Protein AF-A0A6G8I4I3-F1 (afdb_monomer_lite)

pLDDT: mean 79.49, std 13.38, range [45.28, 94.44]

Foldseek 3Di:
DDDDDDPPPPQCQPPVCPVVLVVLVVVLVVLCCLCDPPNVVVLVVDDPVVVVVSVVVNVVSVVVNVVSRD

Sequence (70 aa):
MEAKPKKKEAFCVPVDNYDLLTAKASQLRALLILISGPGYENFTELSPEDQDRILWLATELSNEVHTLLN

Secondary structure (DSSP, 8-state):
--------------HHHHHHHHHHHHHHHHHHHHHSSTTHHHHHHS-HHHHHHHHHHHHHHHHHHHHHH-

Radius of gyration: 17.06 Å; chains: 1; bounding box: 31×43×35 Å

Structure (mmCIF, N/CA/C/O backbone):
data_AF-A0A6G8I4I3-F1
#
_entry.id   AF-A0A6G8I4I3-F1
#
loop_
_atom_site.group_PDB
_atom_site.id
_atom_site.type_symbol
_atom_site.label_atom_id
_atom_site.label_alt_id
_atom_site.label_comp_id
_atom_site.label_asym_id
_atom_site.label_entity_id
_atom_site.label_seq_id
_atom_site.pdbx_PDB_ins_code
_atom_site.Cartn_x
_atom_site.Cartn_y
_atom_site.Cartn_z
_atom_site.occupancy
_atom_site.B_iso_or_equiv
_atom_site.auth_seq_id
_atom_site.auth_comp_id
_atom_site.auth_asym_id
_atom_site.auth_atom_id
_atom_site.pdbx_PDB_model_num
ATOM 1 N N . MET A 1 1 ? 14.047 -38.116 -18.314 1.00 47.75 1 MET A N 1
ATOM 2 C CA . MET A 1 1 ? 13.343 -36.851 -18.610 1.00 47.75 1 MET A CA 1
ATOM 3 C C . MET A 1 1 ? 13.963 -35.778 -17.734 1.00 47.75 1 MET A C 1
ATOM 5 O O . MET A 1 1 ? 13.637 -35.700 -16.559 1.00 47.75 1 MET A O 1
ATOM 9 N N . GLU A 1 2 ? 14.938 -35.041 -18.260 1.00 45.28 2 GLU A N 1
ATOM 10 C CA . GLU A 1 2 ? 15.594 -33.956 -17.524 1.00 45.28 2 GLU A CA 1
ATOM 11 C C . GLU A 1 2 ? 14.680 -32.726 -17.519 1.00 45.28 2 GLU A C 1
ATOM 13 O O . GLU A 1 2 ? 14.291 -32.214 -18.571 1.00 45.28 2 GLU A O 1
ATOM 18 N N . ALA A 1 3 ? 14.284 -32.280 -16.327 1.00 55.28 3 ALA A N 1
ATOM 19 C CA . ALA A 1 3 ? 13.492 -31.073 -16.156 1.00 55.28 3 ALA A CA 1
ATOM 20 C C . ALA A 1 3 ? 14.360 -29.855 -16.508 1.00 55.28 3 ALA A C 1
ATOM 22 O O . ALA A 1 3 ? 15.329 -29.551 -15.814 1.00 55.28 3 ALA A O 1
ATOM 23 N N . LYS A 1 4 ? 14.020 -29.163 -17.603 1.00 60.34 4 LYS A N 1
ATOM 24 C CA . LYS A 1 4 ? 14.679 -27.911 -17.999 1.00 60.34 4 LYS A CA 1
ATOM 25 C C . LYS A 1 4 ? 14.587 -26.899 -16.844 1.00 60.34 4 LYS A C 1
ATOM 27 O O . LYS A 1 4 ? 13.497 -26.727 -16.293 1.00 60.34 4 LYS A O 1
ATOM 32 N N . PRO A 1 5 ? 15.684 -26.211 -16.482 1.00 55.56 5 PRO A N 1
ATOM 33 C CA . PRO A 1 5 ? 15.655 -25.225 -15.411 1.00 55.56 5 PRO A CA 1
ATOM 34 C C . PRO A 1 5 ? 14.702 -24.090 -15.798 1.00 55.56 5 PRO A C 1
ATOM 36 O O . PRO A 1 5 ? 14.830 -23.499 -16.873 1.00 55.56 5 PRO A O 1
ATOM 39 N N . LYS A 1 6 ? 13.723 -23.800 -14.930 1.00 57.72 6 LYS A N 1
ATOM 40 C CA . LYS A 1 6 ? 12.846 -22.630 -15.061 1.00 57.72 6 LYS A CA 1
ATOM 41 C C . LYS A 1 6 ? 13.739 -21.390 -15.143 1.00 57.72 6 LYS A C 1
ATOM 43 O O . LYS A 1 6 ? 14.474 -21.107 -14.196 1.00 57.72 6 LYS A O 1
ATOM 48 N N . LYS A 1 7 ? 13.709 -20.686 -16.281 1.00 57.31 7 LYS A N 1
ATOM 49 C CA . LYS A 1 7 ? 14.343 -19.371 -16.426 1.00 57.31 7 LYS A CA 1
ATOM 50 C C . LYS A 1 7 ? 13.832 -18.505 -15.277 1.00 57.31 7 LYS A C 1
ATOM 52 O O . LYS A 1 7 ? 12.630 -18.293 -15.172 1.00 57.31 7 LYS A O 1
ATOM 57 N N . LYS A 1 8 ? 14.734 -18.059 -14.401 1.00 56.88 8 LYS A N 1
ATOM 58 C CA . LYS A 1 8 ? 14.434 -16.964 -13.481 1.00 56.88 8 LYS A CA 1
ATOM 59 C C . LYS A 1 8 ? 14.211 -15.758 -14.378 1.00 56.88 8 LYS A C 1
ATOM 61 O O . LYS A 1 8 ? 15.166 -15.300 -15.003 1.00 56.88 8 LYS A O 1
ATOM 66 N N . GLU A 1 9 ? 12.962 -15.341 -14.534 1.00 56.94 9 GLU A N 1
ATOM 67 C CA . GLU A 1 9 ? 12.658 -14.053 -15.141 1.00 56.94 9 GLU A CA 1
ATOM 68 C C . GLU A 1 9 ? 13.424 -13.028 -14.314 1.00 56.94 9 GLU A C 1
ATOM 70 O O . GLU A 1 9 ? 13.232 -12.901 -13.103 1.00 56.94 9 GLU A O 1
ATOM 75 N N . ALA A 1 10 ? 14.449 -12.442 -14.929 1.00 55.84 10 ALA A N 1
ATOM 76 C CA . ALA A 1 10 ? 15.185 -11.379 -14.289 1.00 55.84 10 ALA A CA 1
ATOM 77 C C . ALA A 1 10 ? 14.168 -10.262 -14.064 1.00 55.84 10 ALA A C 1
ATOM 79 O O . ALA A 1 10 ? 13.554 -9.816 -15.031 1.00 55.84 10 ALA A O 1
ATOM 80 N N . PHE A 1 11 ? 13.981 -9.858 -12.806 1.00 55.94 11 PHE A N 1
ATOM 81 C CA . PHE A 1 11 ? 13.263 -8.640 -12.440 1.00 55.94 11 PHE A CA 1
ATOM 82 C C . PHE A 1 11 ? 14.014 -7.462 -13.071 1.00 55.94 11 PHE A C 1
ATOM 84 O O . PHE A 1 11 ? 14.907 -6.874 -12.466 1.00 55.94 11 PHE A O 1
ATOM 91 N N . CYS A 1 12 ? 13.737 -7.203 -14.344 1.00 54.41 12 CYS A N 1
ATOM 92 C CA . CYS A 1 12 ? 14.350 -6.146 -15.122 1.00 54.41 12 CYS A CA 1
ATOM 93 C C . CYS A 1 12 ? 13.349 -5.003 -15.153 1.00 54.41 12 CYS A C 1
ATOM 95 O O . CYS A 1 12 ? 12.542 -4.893 -16.070 1.00 54.41 12 CYS A O 1
ATOM 97 N N . VAL A 1 13 ? 13.368 -4.191 -14.101 1.00 60.44 13 VAL A N 1
ATOM 98 C CA . VAL A 1 13 ? 12.611 -2.943 -14.088 1.00 60.44 13 VAL A CA 1
ATOM 99 C C . VAL A 1 13 ? 13.343 -1.982 -15.025 1.00 60.44 13 VAL A C 1
ATOM 101 O O . VAL A 1 13 ? 14.547 -1.775 -14.834 1.00 60.44 13 VAL A O 1
ATOM 104 N N . PRO A 1 14 ? 12.673 -1.408 -16.041 1.00 65.69 14 PRO A N 1
ATOM 105 C CA . PRO A 1 14 ? 13.262 -0.364 -16.871 1.00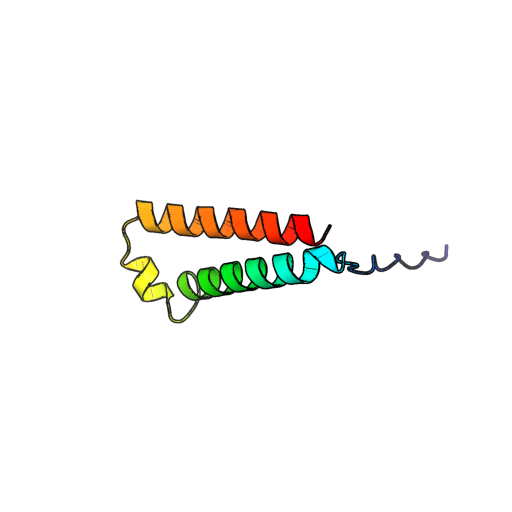 65.69 14 PRO A CA 1
ATOM 106 C C . PRO A 1 14 ? 13.838 0.739 -15.977 1.00 65.69 14 PRO A C 1
ATOM 108 O O . PRO A 1 14 ? 13.179 1.154 -15.026 1.00 65.69 14 PRO A O 1
ATOM 111 N N . VAL A 1 15 ? 15.055 1.213 -16.261 1.00 64.38 15 VAL A N 1
ATOM 112 C CA . VAL A 1 15 ? 15.737 2.226 -15.426 1.00 64.38 15 VAL A CA 1
ATOM 113 C C . VAL A 1 15 ? 14.866 3.475 -15.247 1.00 64.38 15 VAL A C 1
ATOM 115 O O . VAL A 1 15 ? 14.790 4.006 -14.143 1.00 64.38 15 VAL A O 1
ATOM 118 N N . ASP A 1 16 ? 14.122 3.862 -16.284 1.00 67.31 16 ASP A N 1
ATOM 119 C CA . ASP A 1 16 ? 13.186 4.995 -16.261 1.00 67.31 16 ASP A CA 1
ATOM 120 C C . ASP A 1 16 ? 12.017 4.806 -15.274 1.00 67.31 16 ASP A C 1
ATOM 122 O O . ASP A 1 16 ? 11.456 5.774 -14.764 1.00 67.31 16 ASP A O 1
ATOM 126 N N . ASN A 1 17 ? 11.673 3.555 -14.953 1.00 70.50 17 ASN A N 1
ATOM 127 C CA . ASN A 1 17 ? 10.607 3.204 -14.016 1.00 70.50 17 ASN A CA 1
ATOM 128 C C . ASN A 1 17 ? 11.131 2.919 -12.604 1.00 70.50 17 ASN A C 1
ATOM 130 O O . ASN A 1 17 ? 10.326 2.728 -11.695 1.00 70.50 17 ASN A O 1
ATOM 134 N N . TYR A 1 18 ? 12.451 2.893 -12.391 1.00 77.62 18 TYR A N 1
ATOM 135 C CA . TYR A 1 18 ? 13.039 2.543 -11.097 1.00 77.62 18 TYR A CA 1
ATOM 136 C C . TYR A 1 18 ? 12.757 3.605 -10.026 1.00 77.62 18 TYR A C 1
ATOM 138 O O . TYR A 1 18 ? 12.403 3.265 -8.894 1.00 77.62 18 TYR A O 1
ATOM 146 N N . ASP A 1 19 ? 12.837 4.888 -10.389 1.00 80.94 19 ASP A N 1
ATOM 147 C CA . ASP A 1 19 ? 12.492 5.999 -9.494 1.00 80.94 19 ASP A CA 1
ATOM 148 C C . ASP A 1 19 ? 10.999 5.990 -9.147 1.00 80.94 19 ASP A C 1
ATOM 150 O O . ASP A 1 19 ? 10.621 6.114 -7.978 1.00 80.94 19 ASP A O 1
ATOM 154 N N . LEU A 1 20 ? 10.141 5.765 -10.148 1.00 81.75 20 LEU A N 1
ATOM 155 C CA . LEU A 1 20 ? 8.693 5.698 -9.954 1.00 81.75 20 LEU A CA 1
ATOM 156 C C . LEU A 1 20 ? 8.300 4.496 -9.086 1.00 81.75 20 LEU A C 1
ATOM 158 O O . LEU A 1 20 ? 7.529 4.645 -8.139 1.00 81.75 20 LEU A O 1
ATOM 162 N N . LEU A 1 21 ? 8.877 3.325 -9.357 1.00 83.56 21 LEU A N 1
ATOM 163 C CA . LEU A 1 21 ? 8.688 2.115 -8.564 1.00 83.56 21 LEU A CA 1
ATOM 164 C C . LEU A 1 21 ? 9.140 2.331 -7.120 1.00 83.56 21 LEU A C 1
ATOM 166 O O . LEU A 1 21 ? 8.415 1.978 -6.194 1.00 83.56 21 LEU A O 1
ATOM 170 N N . THR A 1 22 ? 10.307 2.943 -6.912 1.00 85.81 22 THR A N 1
ATOM 171 C CA . THR A 1 22 ? 10.837 3.225 -5.570 1.00 85.81 22 THR A CA 1
ATOM 172 C C . THR A 1 22 ? 9.925 4.183 -4.805 1.00 85.81 22 THR A C 1
ATOM 174 O O . THR A 1 22 ? 9.627 3.950 -3.629 1.00 85.81 22 THR A O 1
ATOM 177 N N . ALA A 1 23 ? 9.427 5.233 -5.465 1.00 86.62 23 ALA A N 1
ATOM 178 C CA . ALA A 1 23 ? 8.487 6.177 -4.872 1.00 86.62 23 ALA A CA 1
ATOM 179 C C . ALA A 1 23 ? 7.166 5.494 -4.480 1.00 86.62 23 ALA A C 1
ATOM 181 O O . ALA A 1 23 ? 6.710 5.636 -3.343 1.00 86.62 23 ALA A O 1
ATOM 182 N N . LYS A 1 24 ? 6.581 4.698 -5.383 1.00 86.25 24 LYS A N 1
ATOM 183 C CA . LYS A 1 24 ? 5.316 3.982 -5.153 1.00 86.25 24 LYS A CA 1
ATOM 184 C C . LYS A 1 24 ? 5.449 2.882 -4.101 1.00 86.25 24 LYS A C 1
ATOM 186 O O . LYS A 1 24 ? 4.611 2.787 -3.208 1.00 86.25 24 LYS A O 1
ATOM 191 N N . ALA A 1 25 ? 6.544 2.126 -4.113 1.00 86.81 25 ALA A N 1
ATOM 192 C CA . ALA A 1 25 ? 6.842 1.131 -3.086 1.00 86.81 25 ALA A CA 1
ATOM 193 C C . ALA A 1 25 ? 7.041 1.773 -1.703 1.00 86.81 25 ALA A C 1
ATOM 195 O O . ALA A 1 25 ? 6.604 1.220 -0.694 1.00 86.81 25 ALA A O 1
ATOM 196 N N . SER A 1 26 ? 7.647 2.964 -1.642 1.00 87.75 26 SER A N 1
ATOM 197 C CA . SER A 1 26 ? 7.795 3.721 -0.392 1.00 87.75 26 SER A CA 1
ATOM 198 C C . SER A 1 26 ? 6.448 4.216 0.146 1.00 87.75 26 SER A C 1
ATOM 200 O O . SER A 1 26 ? 6.199 4.107 1.347 1.00 87.75 26 SER A O 1
ATOM 202 N N . GLN A 1 27 ? 5.559 4.699 -0.732 1.00 88.19 27 GLN A N 1
ATOM 203 C CA . GLN A 1 27 ? 4.187 5.090 -0.373 1.00 88.19 27 GLN A CA 1
ATOM 204 C C . GLN A 1 27 ? 3.379 3.894 0.138 1.00 88.19 27 GLN A C 1
ATOM 206 O O . GLN A 1 27 ? 2.771 3.973 1.206 1.00 88.19 27 GLN A O 1
ATOM 211 N N . LEU A 1 28 ? 3.446 2.761 -0.567 1.00 88.81 28 LEU A N 1
ATOM 212 C CA . LEU A 1 28 ? 2.815 1.516 -0.139 1.00 88.81 28 LEU A CA 1
ATOM 213 C C . LEU A 1 28 ? 3.347 1.071 1.226 1.00 88.81 28 LEU A C 1
ATOM 215 O O . LEU A 1 28 ? 2.567 0.738 2.108 1.00 88.81 28 LEU A O 1
ATOM 219 N N . ARG A 1 29 ? 4.666 1.121 1.446 1.00 87.75 29 ARG A N 1
ATOM 220 C CA . ARG A 1 29 ? 5.271 0.764 2.736 1.00 87.75 29 ARG A CA 1
ATOM 221 C C . ARG A 1 29 ? 4.772 1.652 3.876 1.00 87.75 29 ARG A C 1
ATOM 223 O O . ARG A 1 29 ? 4.510 1.137 4.957 1.00 87.75 29 ARG A O 1
ATOM 230 N N . ALA A 1 30 ? 4.649 2.959 3.658 1.00 87.44 30 ALA A N 1
ATOM 231 C CA . ALA A 1 30 ? 4.121 3.873 4.668 1.00 87.44 30 ALA A CA 1
ATOM 232 C C . ALA A 1 30 ? 2.659 3.545 5.023 1.00 87.44 30 ALA A C 1
ATOM 234 O O . ALA A 1 30 ? 2.320 3.475 6.203 1.00 87.44 30 ALA A O 1
ATOM 235 N N . LEU A 1 31 ? 1.825 3.260 4.017 1.00 87.19 31 LEU A N 1
ATOM 236 C CA . LEU A 1 31 ? 0.442 2.815 4.217 1.00 87.19 31 LEU A CA 1
ATOM 237 C C . LEU A 1 31 ? 0.363 1.466 4.932 1.00 87.19 31 LEU A C 1
ATOM 239 O O . LEU A 1 31 ? -0.435 1.308 5.849 1.00 87.19 31 LEU A O 1
ATOM 243 N N . LEU A 1 32 ? 1.233 0.519 4.581 1.00 87.50 32 LEU A N 1
ATOM 244 C CA . LEU A 1 32 ? 1.321 -0.767 5.267 1.00 87.50 32 LEU A CA 1
ATOM 245 C C . LEU A 1 32 ? 1.692 -0.598 6.744 1.00 87.50 32 LEU A C 1
ATOM 247 O O . LEU A 1 32 ? 1.122 -1.284 7.578 1.00 87.50 32 LEU A O 1
ATOM 251 N N . ILE A 1 33 ? 2.586 0.331 7.091 1.00 87.19 33 ILE A N 1
ATOM 252 C CA . ILE A 1 33 ? 2.937 0.632 8.493 1.00 87.19 33 ILE A CA 1
ATOM 253 C C . ILE A 1 33 ? 1.757 1.258 9.255 1.00 87.19 33 ILE A C 1
ATOM 255 O O . ILE A 1 33 ? 1.604 1.032 10.459 1.00 87.19 33 ILE A O 1
ATOM 259 N N . LEU A 1 34 ? 0.924 2.040 8.561 1.00 84.44 34 LEU A N 1
ATOM 260 C CA . LEU A 1 34 ? -0.291 2.621 9.127 1.00 84.44 34 LEU A CA 1
ATOM 261 C C . LEU A 1 34 ? -1.339 1.541 9.430 1.00 84.44 34 LEU A C 1
ATOM 263 O O . LEU A 1 34 ? -1.910 1.548 10.511 1.00 84.44 34 LEU A O 1
ATOM 267 N N . ILE A 1 35 ? -1.560 0.591 8.517 1.00 85.88 35 ILE A N 1
ATOM 268 C CA . ILE A 1 35 ? -2.559 -0.480 8.700 1.00 85.88 35 ILE A CA 1
ATOM 269 C C . ILE A 1 35 ? -2.014 -1.708 9.443 1.00 85.88 35 ILE A C 1
ATOM 271 O O . ILE A 1 35 ? -2.778 -2.581 9.840 1.00 85.88 35 ILE A O 1
ATOM 275 N N . SER A 1 36 ? -0.695 -1.830 9.590 1.00 77.94 36 SER A N 1
ATOM 276 C CA . SER A 1 36 ? -0.042 -2.958 10.251 1.00 77.94 36 SER A CA 1
ATOM 277 C C . SER A 1 36 ? 1.211 -2.482 10.986 1.00 77.94 36 SER A C 1
ATOM 279 O O . SER A 1 36 ? 2.197 -2.059 10.387 1.00 77.94 36 SER A O 1
ATOM 281 N N . GLY A 1 37 ? 1.174 -2.529 12.318 1.00 78.00 37 GLY A N 1
ATOM 282 C CA . GLY A 1 37 ? 2.279 -2.088 13.170 1.00 78.00 37 GLY A CA 1
ATOM 283 C C . GLY A 1 37 ? 1.913 -0.880 14.040 1.00 78.00 37 GLY A C 1
ATOM 284 O O . GLY A 1 37 ? 0.776 -0.801 14.496 1.00 78.00 37 GLY A O 1
ATOM 285 N N . PRO A 1 38 ? 2.850 0.054 14.305 1.00 78.19 38 PRO A N 1
ATOM 286 C CA . PRO A 1 38 ? 2.650 1.132 15.280 1.00 78.19 38 PRO A CA 1
ATOM 287 C C . PRO A 1 38 ? 1.498 2.084 14.944 1.00 78.19 38 PRO A C 1
ATOM 289 O O . PRO A 1 38 ? 0.979 2.748 15.831 1.00 78.19 38 PRO A O 1
ATOM 292 N N . GLY A 1 39 ? 1.118 2.182 13.666 1.00 79.31 39 GLY A N 1
ATOM 293 C CA . GLY A 1 39 ? -0.002 3.013 13.228 1.00 79.31 39 GLY A CA 1
ATOM 294 C C . GLY A 1 39 ? -1.365 2.333 13.335 1.00 79.31 39 GLY A C 1
ATOM 295 O O . GLY A 1 39 ? -2.370 3.011 13.146 1.00 79.31 39 GLY A O 1
ATOM 296 N N . TYR A 1 40 ? -1.415 1.032 13.648 1.00 85.56 40 TYR A N 1
ATOM 297 C CA . TYR A 1 40 ? -2.656 0.261 13.608 1.00 85.56 40 TYR A CA 1
ATOM 298 C C . TYR A 1 40 ? -3.685 0.747 14.629 1.00 85.56 40 TYR A C 1
ATOM 300 O O . TYR A 1 40 ? -4.864 0.812 14.306 1.00 85.56 40 TYR A O 1
ATOM 308 N N . GLU A 1 41 ? -3.249 1.149 15.826 1.00 86.69 41 GLU A N 1
ATOM 309 C CA . GLU A 1 41 ? -4.146 1.734 16.831 1.00 86.69 41 GLU A CA 1
ATOM 310 C C . GLU A 1 41 ? -4.839 2.984 16.268 1.00 86.69 41 GLU A C 1
ATOM 312 O O . GLU A 1 41 ? -6.067 3.035 16.227 1.00 86.69 41 GLU A O 1
ATOM 317 N N . ASN A 1 42 ? -4.069 3.909 15.681 1.00 85.12 42 ASN A N 1
ATOM 318 C CA . ASN A 1 42 ? -4.620 5.094 15.014 1.00 85.12 42 ASN A C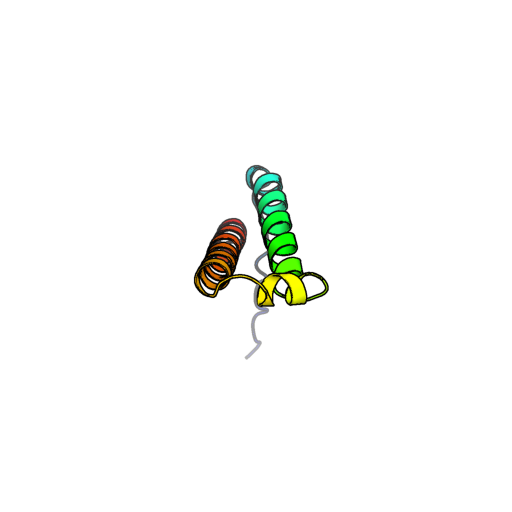A 1
ATOM 319 C C . ASN A 1 42 ? -5.557 4.719 13.859 1.00 85.12 42 ASN A C 1
ATOM 321 O O . ASN A 1 42 ? -6.578 5.367 13.667 1.00 85.12 42 ASN A O 1
ATOM 325 N N . PHE A 1 43 ? -5.228 3.681 13.084 1.00 86.94 43 PHE A N 1
ATOM 326 C CA . PHE A 1 43 ? -6.079 3.197 11.997 1.00 86.94 43 PHE A CA 1
ATOM 327 C C . PHE A 1 43 ? -7.419 2.656 12.516 1.00 86.94 43 PHE A C 1
ATOM 329 O O . PHE A 1 43 ? -8.459 2.951 11.934 1.00 86.94 43 PHE A O 1
ATOM 336 N N . THR A 1 44 ? -7.420 1.918 13.629 1.00 88.38 44 THR A N 1
ATOM 337 C CA . THR A 1 44 ? -8.653 1.390 14.234 1.00 88.38 44 THR A CA 1
ATOM 338 C C . THR A 1 44 ? -9.533 2.463 14.871 1.00 88.38 44 THR A C 1
ATOM 340 O O . THR A 1 44 ? -10.737 2.254 15.003 1.00 88.38 44 THR A O 1
ATOM 343 N N . GLU A 1 45 ? -8.957 3.613 15.231 1.00 91.56 45 GLU A N 1
ATOM 344 C CA . GLU A 1 45 ? -9.691 4.782 15.729 1.00 91.56 45 GLU A CA 1
ATOM 345 C C . GLU A 1 45 ? -10.367 5.595 14.612 1.00 91.56 45 GLU A C 1
ATOM 347 O O . GLU A 1 45 ? -11.235 6.425 14.890 1.00 91.56 45 GLU A O 1
ATOM 352 N N . LEU A 1 46 ? -10.005 5.360 13.345 1.00 90.00 46 LEU A N 1
ATOM 353 C CA . LEU A 1 46 ? -10.643 6.013 12.203 1.00 90.00 46 LEU A CA 1
ATOM 354 C C . LEU A 1 46 ? -12.062 5.493 11.969 1.00 90.00 46 LEU A C 1
ATOM 356 O O . LEU A 1 46 ? -12.422 4.377 12.350 1.00 90.00 46 LEU A O 1
ATOM 360 N N . SER A 1 47 ? -12.857 6.296 11.260 1.00 94.12 47 SER A N 1
ATOM 361 C CA . SER A 1 47 ? -14.178 5.873 10.807 1.00 94.12 47 SER A CA 1
ATOM 362 C C . SER A 1 47 ? -14.072 4.650 9.877 1.00 94.12 47 SER A C 1
ATOM 364 O O . SER A 1 47 ? -13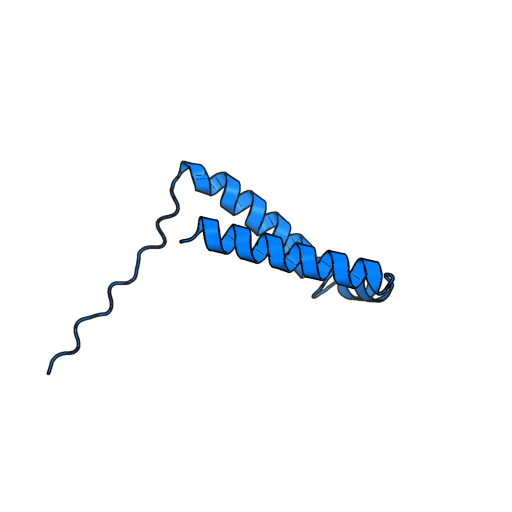.081 4.518 9.151 1.00 94.12 47 SER A O 1
ATOM 366 N N . PRO A 1 48 ? -15.087 3.768 9.832 1.00 91.38 48 PRO A N 1
ATOM 367 C CA . PRO A 1 48 ? -15.095 2.637 8.904 1.00 91.38 48 PRO A CA 1
ATOM 368 C C . PRO A 1 48 ? -14.912 3.060 7.438 1.00 91.38 48 PRO A C 1
ATOM 370 O O . PRO A 1 48 ? -14.272 2.351 6.670 1.00 91.38 48 PRO A O 1
ATOM 373 N N . GLU A 1 49 ? -15.433 4.231 7.059 1.00 94.44 49 GLU A N 1
ATOM 374 C CA . GLU A 1 49 ? -15.274 4.793 5.712 1.00 94.44 49 GLU A CA 1
ATOM 375 C C . GLU A 1 49 ? -13.819 5.175 5.414 1.00 94.44 49 GLU A C 1
ATOM 377 O O . GLU A 1 49 ? -13.327 4.944 4.311 1.00 94.44 49 GLU A O 1
ATOM 382 N N . ASP A 1 50 ? -13.108 5.741 6.389 1.00 90.19 50 ASP A N 1
ATOM 383 C CA . ASP A 1 50 ? -11.702 6.110 6.220 1.00 90.19 50 ASP A CA 1
ATOM 384 C C . ASP A 1 50 ? -10.787 4.882 6.253 1.00 90.19 50 ASP A C 1
ATOM 386 O O . ASP A 1 50 ? -9.819 4.819 5.494 1.00 90.19 50 ASP A O 1
ATOM 390 N N . GLN A 1 51 ? -11.125 3.873 7.062 1.00 91.06 51 GLN A N 1
ATOM 391 C CA . GLN A 1 51 ? -10.445 2.578 7.038 1.00 91.06 51 GLN A CA 1
ATOM 392 C C . GLN A 1 51 ? -10.563 1.919 5.658 1.00 91.06 51 GLN A C 1
ATOM 394 O O . GLN A 1 51 ? -9.554 1.495 5.091 1.00 91.06 51 GLN A O 1
ATOM 399 N N . ASP A 1 52 ? -11.770 1.894 5.087 1.00 92.94 52 ASP A N 1
ATOM 400 C CA . ASP A 1 52 ? -12.028 1.333 3.759 1.00 92.94 52 ASP A CA 1
ATOM 401 C C . ASP A 1 52 ? -11.264 2.092 2.661 1.00 92.94 52 ASP A C 1
ATOM 403 O O . ASP A 1 52 ? -10.570 1.479 1.850 1.00 92.94 52 ASP A O 1
ATOM 407 N N . ARG A 1 53 ? -11.265 3.433 2.700 1.00 91.88 53 ARG A N 1
ATOM 408 C CA . ARG A 1 53 ? -10.483 4.270 1.768 1.00 91.88 53 ARG A CA 1
ATOM 409 C C . ARG A 1 53 ? -8.987 3.983 1.824 1.00 91.88 53 ARG A C 1
ATOM 411 O O . ARG A 1 53 ? -8.335 3.924 0.783 1.00 91.88 53 ARG A O 1
ATOM 418 N N . ILE A 1 54 ? -8.429 3.819 3.022 1.00 89.94 54 ILE A N 1
ATOM 419 C CA . ILE A 1 54 ? -7.004 3.522 3.208 1.00 89.94 54 ILE A CA 1
ATOM 420 C C . ILE A 1 54 ? -6.667 2.128 2.664 1.00 89.94 54 ILE A C 1
ATOM 422 O O . ILE A 1 54 ? -5.650 1.967 1.987 1.00 89.94 54 ILE A O 1
ATOM 426 N N . LEU A 1 55 ? -7.515 1.128 2.921 1.00 91.19 55 LEU A N 1
ATOM 427 C CA . LEU A 1 55 ? -7.336 -0.229 2.393 1.00 91.19 55 LEU A CA 1
ATOM 428 C C . LEU A 1 55 ? -7.468 -0.269 0.866 1.00 91.19 55 LEU A C 1
ATOM 430 O O . LEU A 1 55 ? -6.693 -0.953 0.188 1.00 91.19 55 LEU A O 1
ATOM 434 N N . TRP A 1 56 ? -8.402 0.503 0.315 1.00 93.12 56 TRP A N 1
ATOM 435 C CA . TRP A 1 56 ? -8.553 0.674 -1.124 1.00 93.12 56 TRP A CA 1
ATOM 436 C C . TRP A 1 56 ? -7.301 1.307 -1.745 1.00 93.12 56 TRP A C 1
ATOM 438 O O . TRP A 1 56 ? -6.733 0.743 -2.680 1.00 93.12 56 TRP A O 1
ATOM 448 N N . LEU A 1 57 ? -6.783 2.391 -1.157 1.00 90.50 57 LEU A N 1
ATOM 449 C CA . LEU A 1 57 ? -5.554 3.048 -1.613 1.00 90.50 57 LEU A CA 1
ATOM 450 C C . LEU A 1 57 ? -4.329 2.121 -1.537 1.00 90.50 57 LEU A C 1
ATOM 452 O O . LEU A 1 57 ? -3.493 2.111 -2.442 1.00 90.50 57 LEU A O 1
ATOM 456 N N . ALA A 1 58 ? -4.216 1.316 -0.477 1.00 90.50 58 ALA A N 1
ATOM 457 C CA . ALA A 1 58 ? -3.157 0.314 -0.357 1.00 90.50 58 ALA A CA 1
ATOM 458 C C . ALA A 1 58 ? -3.247 -0.744 -1.472 1.00 90.50 58 ALA A C 1
ATOM 460 O O . ALA A 1 58 ? -2.222 -1.169 -2.009 1.00 90.50 58 ALA A O 1
ATOM 461 N N . THR A 1 59 ? -4.467 -1.129 -1.856 1.00 91.00 59 THR A N 1
ATOM 462 C CA . THR A 1 59 ? -4.714 -2.063 -2.961 1.00 91.00 59 THR A CA 1
ATOM 463 C C . THR A 1 59 ? -4.318 -1.453 -4.306 1.00 91.00 59 THR A C 1
ATOM 465 O O . THR A 1 59 ? -3.617 -2.100 -5.085 1.00 91.00 59 THR A O 1
ATOM 468 N N . GLU A 1 60 ? -4.692 -0.198 -4.571 1.00 91.62 60 GLU A N 1
ATOM 469 C CA . GLU A 1 60 ? -4.289 0.509 -5.794 1.00 91.62 60 GLU A CA 1
ATOM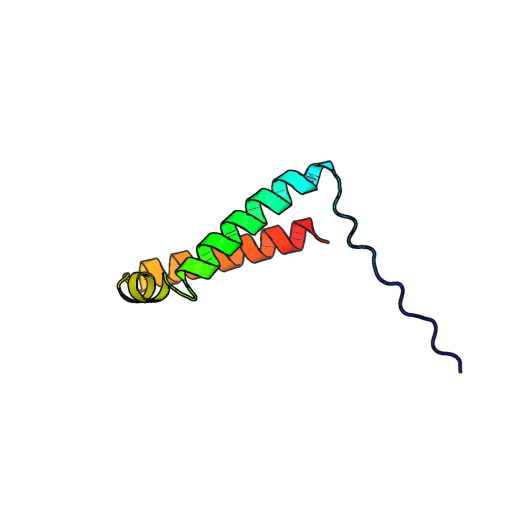 470 C C . GLU A 1 60 ? -2.767 0.630 -5.912 1.00 91.62 60 GLU A C 1
ATOM 472 O O . GLU A 1 60 ? -2.192 0.237 -6.927 1.00 91.62 60 GLU A O 1
ATOM 477 N N . LEU A 1 61 ? -2.091 1.080 -4.852 1.00 88.19 61 LEU A N 1
ATOM 478 C CA . LEU A 1 61 ? -0.631 1.201 -4.842 1.00 88.19 61 LEU A CA 1
ATOM 479 C C . LEU A 1 61 ? 0.070 -0.150 -5.006 1.00 88.19 61 LEU A C 1
ATOM 481 O O . LEU A 1 61 ? 1.106 -0.225 -5.664 1.00 88.19 61 LEU A O 1
ATOM 485 N N . SER A 1 62 ? -0.484 -1.226 -4.442 1.00 88.81 62 SER A N 1
ATOM 486 C CA . SER A 1 62 ? 0.042 -2.577 -4.649 1.00 88.81 62 SER A CA 1
ATOM 487 C C . SER A 1 62 ? -0.056 -3.004 -6.116 1.00 88.81 62 SER A C 1
ATOM 489 O O . SER A 1 62 ? 0.920 -3.523 -6.663 1.00 88.81 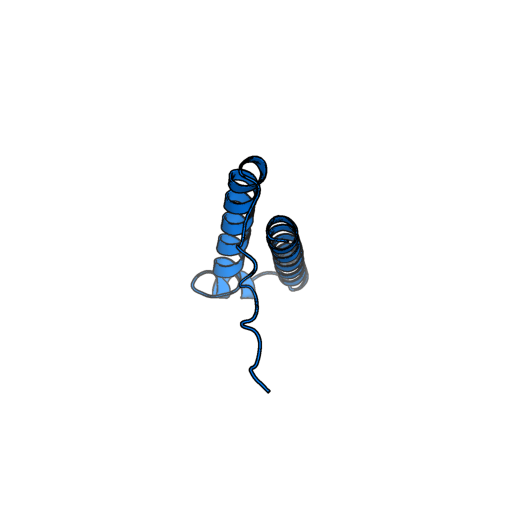62 SER A O 1
ATOM 491 N N . ASN A 1 63 ? -1.181 -2.716 -6.776 1.00 89.25 63 ASN A N 1
ATOM 492 C CA . ASN A 1 63 ? -1.372 -2.997 -8.199 1.00 89.25 63 ASN A CA 1
ATOM 493 C C . ASN A 1 63 ? -0.446 -2.155 -9.086 1.00 89.25 63 ASN A C 1
ATOM 495 O O . ASN A 1 63 ? 0.121 -2.681 -10.043 1.00 89.25 63 ASN A O 1
ATOM 499 N N . GLU A 1 64 ? -0.247 -0.874 -8.768 1.00 86.44 64 GLU A N 1
ATOM 500 C CA . GLU A 1 64 ? 0.692 -0.010 -9.492 1.00 86.44 64 GLU A CA 1
ATOM 501 C C . GLU A 1 64 ? 2.130 -0.524 -9.372 1.00 86.44 64 GLU A C 1
ATOM 503 O O . GLU A 1 64 ? 2.821 -0.671 -10.377 1.00 86.44 64 GLU A O 1
ATOM 508 N N . VAL A 1 65 ? 2.572 -0.868 -8.158 1.00 85.62 65 VAL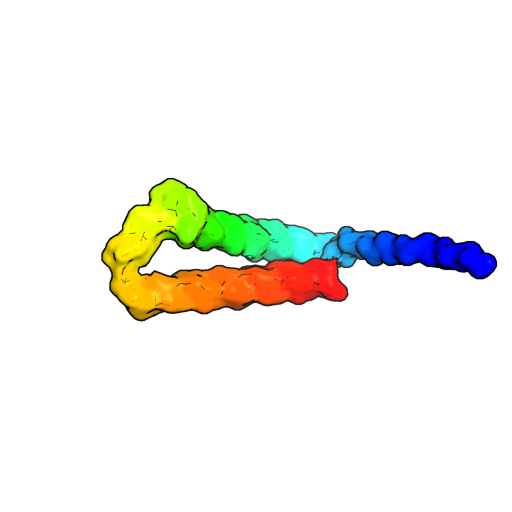 A N 1
ATOM 509 C CA . VAL A 1 65 ? 3.900 -1.454 -7.919 1.00 85.62 65 VAL A CA 1
ATOM 510 C C . VAL A 1 65 ? 4.054 -2.775 -8.677 1.00 85.62 65 VAL A C 1
ATOM 512 O O . VAL A 1 65 ? 5.087 -2.998 -9.301 1.00 85.62 65 VAL A O 1
ATOM 515 N N . HIS A 1 66 ? 3.031 -3.633 -8.676 1.00 84.38 66 HIS A N 1
ATOM 516 C CA . HIS A 1 66 ? 3.048 -4.890 -9.427 1.00 84.38 66 HIS A CA 1
ATOM 517 C C . HIS A 1 66 ? 3.110 -4.667 -10.945 1.00 84.38 66 HIS A C 1
ATOM 519 O O . HIS A 1 66 ? 3.839 -5.368 -11.639 1.00 84.38 66 HIS A O 1
ATOM 525 N N . THR A 1 67 ? 2.392 -3.665 -11.455 1.00 84.38 67 THR A N 1
ATOM 526 C CA . THR A 1 67 ? 2.398 -3.289 -12.878 1.00 84.38 67 THR A CA 1
ATOM 527 C C . THR A 1 67 ? 3.747 -2.720 -13.306 1.00 84.38 67 THR A C 1
ATOM 529 O O . THR A 1 67 ? 4.173 -2.945 -14.426 1.00 84.38 67 THR A O 1
ATOM 532 N N . LEU A 1 68 ? 4.446 -2.005 -12.423 1.00 76.94 68 LEU A N 1
ATOM 533 C CA . LEU A 1 68 ? 5.786 -1.479 -12.703 1.00 76.94 68 LEU A CA 1
ATOM 534 C C . LEU A 1 68 ? 6.883 -2.559 -12.659 1.00 76.94 68 LEU A C 1
ATOM 536 O O . LEU A 1 68 ? 7.995 -2.308 -13.124 1.00 76.94 68 LEU A O 1
ATOM 540 N N . LEU A 1 69 ? 6.592 -3.729 -12.079 1.00 74.00 69 LEU A N 1
ATOM 541 C CA . LEU A 1 69 ? 7.513 -4.866 -11.967 1.00 74.00 69 LEU A CA 1
ATOM 542 C C . LEU A 1 69 ? 7.372 -5.901 -13.097 1.00 74.00 69 LEU A C 1
ATOM 544 O O . LEU A 1 69 ? 8.312 -6.676 -13.285 1.00 74.00 69 LEU A O 1
ATOM 548 N N . ASN A 1 70 ? 6.232 -5.937 -13.798 1.00 65.44 70 ASN A N 1
ATOM 549 C CA . ASN A 1 70 ? 5.929 -6.863 -14.901 1.00 65.44 70 ASN A CA 1
ATOM 550 C C . ASN A 1 70 ? 5.984 -6.163 -16.261 1.00 65.44 70 ASN A C 1
ATOM 552 O O . ASN A 1 70 ? 6.326 -6.852 -17.247 1.00 65.44 70 ASN A O 1
#